Protein AF-A0AAW9QFY0-F1 (afdb_monomer)

Solvent-accessible surface area (backbone atoms only — not comparable to full-atom values): 4406 Å² total; per-residue (Å²): 131,79,77,59,69,60,52,58,50,68,62,25,45,52,43,41,42,77,25,39,90,70,31,65,61,54,21,16,39,76,39,30,39,48,84,39,39,70,62,36,51,53,50,41,41,53,30,33,48,74,74,74,40,87,58,95,46,76,70,40,64,72,61,77,84,72,69,96,67,83,74,77,89,123

Seq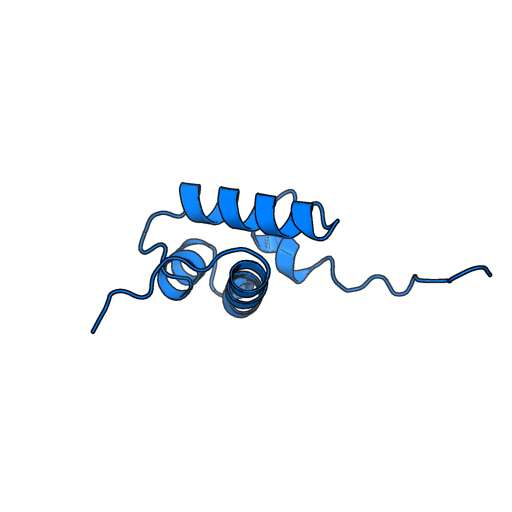uence (74 aa):
MTAPAPLKGIDLIDCARANVSEGIAVAARLCGYAEDTVTFEREVKQACEAIGVDITKFEDIGREYNTPGRNLIE

Nearest PDB structures (foldseek):
  7rgv-assembly1_A  TM=2.980E-01  e=3.595E+00  Caulobacter vibrioides CB15
  7nu1-assembly1_A  TM=2.833E-01  e=9.994E+00  Neisseria gonorrhoeae

pLDDT: mean 81.72, std 16.52, range [35.5, 93.81]

Structure (mmCIF, N/CA/C/O backbone):
data_AF-A0AAW9QFY0-F1
#
_entry.id   AF-A0AAW9QFY0-F1
#
loop_
_atom_site.group_PDB
_atom_site.id
_atom_site.type_symbol
_atom_site.label_atom_id
_atom_site.label_alt_id
_atom_site.label_comp_id
_atom_site.label_asym_id
_atom_site.label_entity_id
_atom_site.label_seq_id
_atom_site.pdbx_PDB_ins_code
_atom_site.Cartn_x
_atom_site.Cartn_y
_atom_site.Cartn_z
_atom_site.occupancy
_atom_site.B_iso_or_equiv
_atom_site.auth_seq_id
_atom_site.auth_comp_id
_atom_site.auth_asym_id
_atom_site.auth_atom_id
_atom_site.pdbx_PDB_model_num
ATOM 1 N N . MET A 1 1 ? 0.449 -12.464 -21.922 1.00 35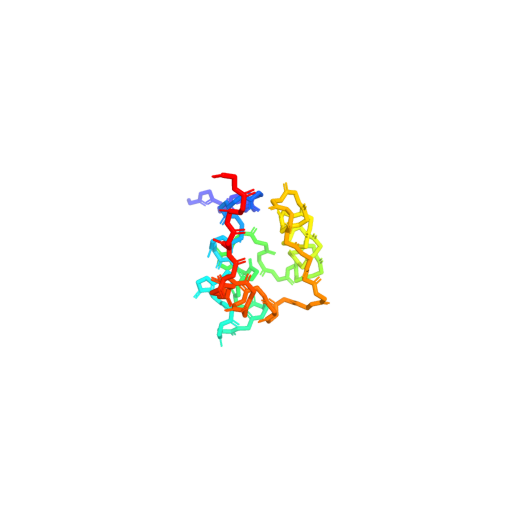.50 1 MET A N 1
ATOM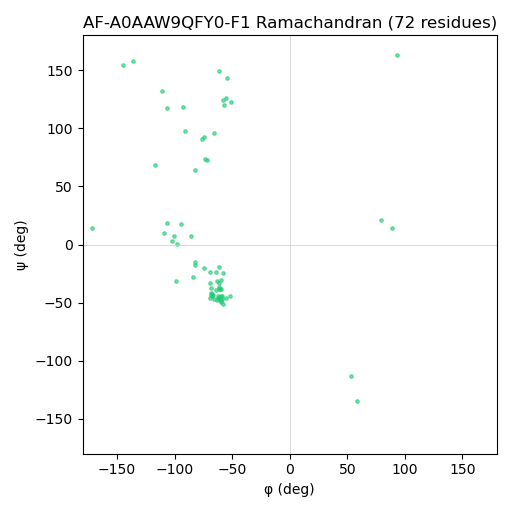 2 C CA . MET A 1 1 ? 0.547 -12.273 -20.463 1.00 35.50 1 MET A CA 1
ATOM 3 C C . MET A 1 1 ? -0.134 -10.956 -20.155 1.00 35.50 1 MET A C 1
ATOM 5 O O . MET A 1 1 ? 0.387 -9.920 -20.540 1.00 35.50 1 MET A O 1
ATOM 9 N N . THR A 1 2 ? -1.346 -11.002 -19.606 1.00 42.34 2 THR A N 1
ATOM 10 C CA . THR A 1 2 ? -2.027 -9.812 -19.080 1.00 42.34 2 THR A CA 1
ATOM 11 C C . THR A 1 2 ? -1.118 -9.225 -18.010 1.00 42.34 2 THR A C 1
ATOM 13 O O . THR A 1 2 ? -0.702 -9.969 -17.122 1.00 42.34 2 THR A O 1
ATOM 16 N N . ALA A 1 3 ? -0.735 -7.952 -18.131 1.00 53.94 3 ALA A N 1
ATOM 17 C CA . ALA A 1 3 ? -0.055 -7.264 -17.039 1.00 53.94 3 ALA A CA 1
ATOM 18 C C . ALA A 1 3 ? -0.908 -7.491 -15.780 1.00 53.94 3 ALA A C 1
ATOM 20 O O . ALA A 1 3 ? -2.115 -7.239 -15.857 1.00 53.94 3 ALA A O 1
ATOM 21 N N . PRO A 1 4 ? -0.358 -8.069 -14.696 1.00 65.88 4 PRO A N 1
ATOM 22 C CA . PRO A 1 4 ? -1.156 -8.346 -13.514 1.00 65.88 4 PRO A CA 1
ATOM 23 C C . PRO A 1 4 ? -1.762 -7.017 -13.075 1.00 65.88 4 PRO A C 1
ATOM 25 O O . PRO A 1 4 ? -1.038 -6.043 -12.872 1.00 65.88 4 PRO A O 1
ATOM 28 N N . ALA A 1 5 ? -3.093 -6.952 -13.051 1.00 78.50 5 ALA A N 1
ATOM 29 C CA . ALA A 1 5 ? -3.782 -5.764 -12.584 1.00 78.50 5 ALA A CA 1
ATOM 30 C C . ALA A 1 5 ? -3.273 -5.436 -11.168 1.00 78.50 5 ALA A C 1
ATOM 32 O O . ALA A 1 5 ? -2.990 -6.369 -10.408 1.00 78.50 5 ALA A O 1
ATOM 33 N N . PRO A 1 6 ? -3.131 -4.148 -10.815 1.00 88.25 6 PRO A N 1
ATOM 34 C CA . PRO A 1 6 ? -2.629 -3.757 -9.506 1.00 88.25 6 PRO A CA 1
ATOM 35 C C . PRO A 1 6 ? -3.480 -4.395 -8.410 1.00 88.25 6 PRO A C 1
ATOM 37 O O . PRO A 1 6 ? -4.706 -4.244 -8.409 1.00 88.25 6 PRO A O 1
ATOM 40 N N . LEU A 1 7 ? -2.825 -5.101 -7.487 1.00 91.62 7 LEU A N 1
ATOM 41 C CA . LEU A 1 7 ? -3.485 -5.712 -6.335 1.00 91.62 7 LEU A CA 1
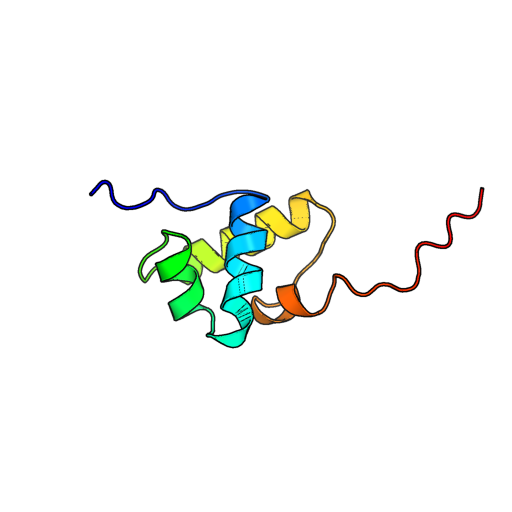ATOM 42 C C . LEU A 1 7 ? -4.135 -4.624 -5.472 1.00 91.62 7 LEU A C 1
ATOM 44 O O . LEU A 1 7 ? -3.652 -3.489 -5.410 1.00 91.62 7 LEU A O 1
ATOM 48 N N . LYS A 1 8 ? -5.236 -4.966 -4.799 1.00 91.75 8 LYS A N 1
ATOM 49 C CA . LYS A 1 8 ? -6.024 -4.049 -3.961 1.00 91.75 8 LYS A CA 1
ATOM 50 C C . LYS A 1 8 ? -6.418 -4.724 -2.651 1.00 91.75 8 LYS A C 1
ATOM 52 O O . LYS A 1 8 ? -6.476 -5.947 -2.581 1.00 91.75 8 LYS A O 1
ATOM 57 N N . GLY A 1 9 ? -6.728 -3.922 -1.632 1.00 90.94 9 GLY A N 1
ATOM 58 C CA . GLY A 1 9 ? -7.231 -4.427 -0.352 1.00 90.94 9 GLY A CA 1
ATOM 59 C C . GLY A 1 9 ? -6.260 -5.403 0.317 1.00 90.94 9 GLY A C 1
ATOM 60 O O . GLY A 1 9 ? -5.061 -5.150 0.365 1.00 90.94 9 GLY A O 1
ATOM 61 N N . ILE A 1 10 ? -6.772 -6.525 0.824 1.00 90.12 10 ILE A N 1
ATOM 62 C CA . ILE A 1 10 ? -5.976 -7.501 1.586 1.00 90.12 10 ILE A CA 1
ATOM 63 C C . ILE A 1 10 ? -4.874 -8.136 0.725 1.00 90.12 10 ILE A C 1
ATOM 65 O O . ILE A 1 10 ? -3.751 -8.273 1.203 1.00 90.12 10 ILE A O 1
ATOM 69 N N . ASP A 1 11 ? -5.144 -8.448 -0.547 1.00 91.62 11 ASP A N 1
ATOM 70 C CA . ASP A 1 11 ? -4.136 -9.007 -1.460 1.00 91.62 11 ASP A CA 1
ATOM 71 C C . ASP A 1 11 ? -2.956 -8.049 -1.680 1.00 91.62 11 ASP A C 1
ATOM 73 O O . ASP A 1 11 ? -1.808 -8.472 -1.824 1.00 91.62 11 ASP A O 1
ATOM 77 N N . LEU A 1 12 ? -3.226 -6.738 -1.669 1.00 92.81 12 LEU A N 1
ATOM 78 C CA . LEU A 1 12 ? -2.181 -5.721 -1.736 1.00 92.81 12 LEU A CA 1
ATOM 79 C C . LEU A 1 12 ? -1.327 -5.710 -0.469 1.00 92.81 12 LEU A C 1
ATOM 81 O O . LEU A 1 12 ? -0.108 -5.640 -0.575 1.00 92.81 12 LEU A O 1
ATOM 85 N N . ILE A 1 13 ? -1.955 -5.789 0.707 1.00 91.50 13 ILE A N 1
ATOM 86 C CA . ILE A 1 13 ? -1.265 -5.814 2.005 1.00 91.50 13 ILE A CA 1
ATOM 87 C C . ILE A 1 13 ? -0.369 -7.050 2.099 1.00 91.50 13 ILE A C 1
ATOM 89 O O . ILE A 1 13 ? 0.789 -6.931 2.491 1.00 91.50 13 ILE A O 1
ATOM 93 N N . ASP A 1 14 ? -0.879 -8.223 1.715 1.00 91.25 14 ASP A N 1
ATOM 94 C CA . ASP A 1 14 ? -0.123 -9.477 1.752 1.00 91.25 14 ASP A CA 1
ATOM 95 C C . ASP A 1 14 ? 1.090 -9.427 0.812 1.00 91.25 14 ASP A C 1
ATOM 97 O O . ASP A 1 14 ? 2.221 -9.664 1.240 1.00 91.25 14 ASP A O 1
ATOM 101 N N . CYS A 1 15 ? 0.885 -8.982 -0.433 1.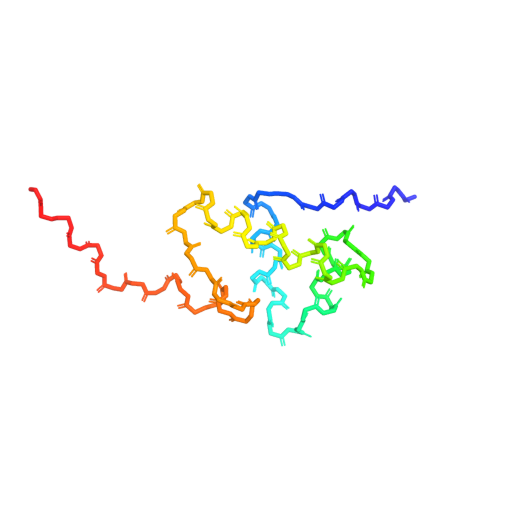00 92.38 15 CYS A N 1
ATOM 102 C CA . CYS A 1 15 ? 1.972 -8.794 -1.391 1.00 92.38 15 CYS A CA 1
ATOM 103 C C . CYS A 1 15 ? 2.997 -7.751 -0.917 1.00 92.38 15 CYS A C 1
ATOM 105 O O . CYS A 1 15 ? 4.206 -7.988 -0.979 1.00 92.38 15 CYS A O 1
ATOM 107 N N . ALA A 1 16 ? 2.537 -6.607 -0.413 1.00 92.50 16 ALA A N 1
ATOM 108 C CA . ALA A 1 16 ? 3.387 -5.560 0.138 1.00 92.50 16 ALA A CA 1
ATOM 109 C C . ALA A 1 16 ? 4.233 -6.084 1.303 1.00 92.50 16 ALA A C 1
ATOM 111 O O . ALA A 1 16 ? 5.437 -5.847 1.347 1.00 92.50 16 ALA A O 1
ATOM 112 N N . ARG A 1 17 ? 3.623 -6.851 2.210 1.00 90.56 17 ARG A N 1
ATOM 113 C CA . ARG A 1 17 ? 4.284 -7.434 3.376 1.00 90.56 17 ARG A CA 1
ATOM 114 C C . ARG A 1 17 ? 5.295 -8.508 2.995 1.00 90.56 17 ARG A C 1
ATOM 116 O O . ARG A 1 17 ? 6.395 -8.504 3.538 1.00 90.56 17 ARG A O 1
ATOM 123 N N . ALA A 1 18 ? 4.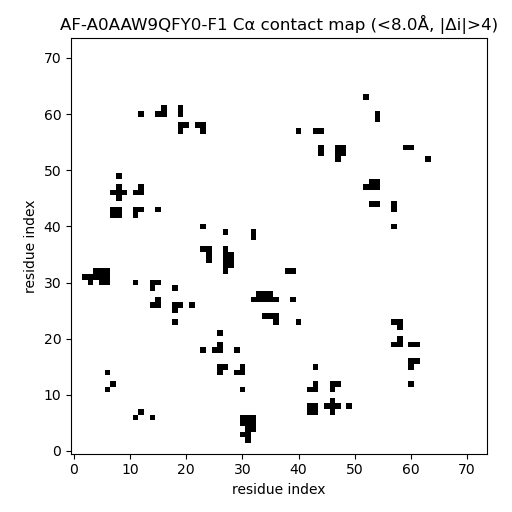959 -9.393 2.060 1.00 91.75 18 ALA A N 1
ATOM 124 C CA . ALA A 1 18 ? 5.875 -10.421 1.571 1.00 91.75 18 ALA A CA 1
ATOM 125 C C . ALA A 1 18 ? 7.145 -9.818 0.945 1.00 91.75 18 ALA A C 1
ATOM 127 O O . ALA A 1 18 ? 8.216 -10.411 1.028 1.00 91.75 18 ALA A O 1
ATOM 128 N N . ASN A 1 19 ? 7.025 -8.620 0.364 1.00 91.56 19 ASN A N 1
ATOM 129 C CA . ASN A 1 19 ? 8.105 -7.929 -0.338 1.00 91.56 19 ASN A CA 1
ATOM 130 C C . ASN A 1 19 ? 8.636 -6.698 0.417 1.00 91.56 19 ASN A C 1
ATOM 132 O O . ASN A 1 19 ? 9.425 -5.934 -0.137 1.00 91.56 19 ASN A O 1
ATOM 136 N N . VAL A 1 20 ? 8.243 -6.491 1.680 1.00 90.69 20 VAL A N 1
ATOM 137 C CA . VAL A 1 20 ? 8.639 -5.300 2.452 1.00 90.69 20 VAL A CA 1
ATOM 138 C C . VAL A 1 20 ? 10.155 -5.210 2.619 1.00 90.69 20 VAL A C 1
ATOM 140 O O . VAL A 1 20 ? 10.730 -4.130 2.509 1.00 90.69 20 VAL A O 1
ATOM 143 N N . SER A 1 21 ? 10.812 -6.356 2.816 1.00 89.38 21 SER A N 1
ATOM 144 C CA . SER A 1 21 ? 12.266 -6.456 2.969 1.00 89.38 21 SER A CA 1
ATOM 145 C C . SER A 1 21 ? 13.039 -6.153 1.683 1.00 89.38 21 SER A C 1
ATOM 147 O O . SER A 1 21 ? 14.190 -5.738 1.767 1.00 89.38 21 SER A O 1
ATOM 149 N N . GLU A 1 22 ? 12.408 -6.306 0.515 1.00 90.62 22 GLU A N 1
ATOM 150 C CA . GLU A 1 22 ? 13.006 -5.990 -0.791 1.00 90.62 22 GLU A CA 1
ATOM 151 C C . GLU A 1 22 ? 12.918 -4.488 -1.120 1.00 90.62 22 GLU A C 1
ATOM 153 O O . GLU A 1 22 ? 13.598 -3.988 -2.018 1.00 90.62 22 GLU A O 1
ATOM 158 N N . GLY A 1 23 ? 12.081 -3.752 -0.383 1.00 91.69 23 GLY A N 1
ATOM 159 C CA . GLY A 1 23 ? 11.862 -2.323 -0.551 1.00 91.69 23 GLY A CA 1
ATOM 160 C C . GLY A 1 23 ? 10.693 -1.973 -1.474 1.00 91.69 23 GLY A C 1
ATOM 161 O O . GLY A 1 23 ? 10.195 -2.773 -2.269 1.00 91.69 23 GLY A O 1
ATOM 162 N N . ILE A 1 24 ? 10.254 -0.718 -1.369 1.00 91.50 24 ILE A N 1
ATOM 163 C CA . ILE A 1 24 ? 8.999 -0.236 -1.961 1.00 91.50 24 ILE A CA 1
ATOM 164 C C . ILE A 1 24 ? 8.945 -0.351 -3.491 1.00 91.50 24 ILE A C 1
ATOM 166 O O . ILE A 1 24 ? 7.899 -0.674 -4.046 1.00 91.50 24 ILE A O 1
ATOM 170 N N . ALA A 1 25 ? 10.064 -0.129 -4.186 1.00 92.12 25 ALA A N 1
ATOM 171 C CA . ALA A 1 25 ? 10.123 -0.201 -5.647 1.00 92.12 25 ALA A CA 1
ATOM 172 C C . ALA A 1 25 ? 9.945 -1.634 -6.166 1.00 92.12 25 ALA A C 1
ATOM 174 O O . ALA A 1 25 ? 9.223 -1.868 -7.136 1.00 92.12 25 ALA A O 1
ATOM 175 N N . VAL A 1 26 ? 10.577 -2.603 -5.497 1.00 92.38 26 VAL A N 1
ATOM 176 C CA . VAL A 1 26 ? 10.458 -4.022 -5.847 1.00 92.38 26 VAL A CA 1
ATOM 177 C C . VAL A 1 26 ? 9.052 -4.515 -5.519 1.00 92.38 26 VAL A C 1
ATOM 179 O O . VAL A 1 26 ? 8.405 -5.124 -6.372 1.00 92.38 26 VAL A O 1
ATOM 182 N N . ALA A 1 27 ? 8.539 -4.173 -4.336 1.00 92.88 27 ALA A N 1
ATOM 183 C CA . ALA A 1 27 ? 7.183 -4.516 -3.928 1.00 92.88 27 ALA A CA 1
ATOM 184 C C . ALA A 1 27 ? 6.125 -3.950 -4.892 1.00 92.88 27 ALA A C 1
ATOM 186 O O . ALA A 1 27 ? 5.279 -4.703 -5.364 1.00 92.88 27 ALA A O 1
ATOM 187 N N . ALA A 1 28 ? 6.213 -2.671 -5.278 1.00 93.38 28 ALA A N 1
ATOM 188 C CA . ALA A 1 28 ? 5.288 -2.055 -6.232 1.00 93.38 28 ALA A CA 1
ATOM 189 C C . ALA A 1 28 ? 5.235 -2.831 -7.558 1.00 93.38 28 ALA A C 1
ATOM 191 O O . ALA A 1 28 ? 4.155 -3.169 -8.051 1.00 93.38 28 ALA A O 1
ATOM 192 N N . ARG A 1 29 ? 6.399 -3.196 -8.106 1.00 92.44 29 ARG A N 1
ATOM 193 C CA . ARG A 1 29 ? 6.480 -3.967 -9.350 1.00 92.44 29 ARG A CA 1
ATOM 194 C C . ARG A 1 29 ? 5.832 -5.341 -9.222 1.00 92.44 29 ARG A C 1
ATOM 196 O O . ARG A 1 29 ? 5.097 -5.749 -10.121 1.00 92.44 29 ARG A O 1
ATOM 203 N N . LEU A 1 30 ? 6.102 -6.042 -8.125 1.00 91.50 30 LEU A N 1
ATOM 204 C CA . LEU A 1 30 ? 5.570 -7.381 -7.870 1.00 91.50 30 LEU A CA 1
ATOM 205 C C . LEU A 1 30 ? 4.061 -7.362 -7.601 1.00 91.50 30 LEU A C 1
ATOM 207 O O . LEU A 1 30 ? 3.358 -8.270 -8.036 1.00 91.50 30 LEU A O 1
ATOM 211 N N . CYS A 1 31 ? 3.552 -6.296 -6.983 1.00 91.75 31 CYS A N 1
ATOM 212 C CA . CYS A 1 31 ? 2.132 -6.129 -6.682 1.00 91.75 31 CYS A CA 1
ATOM 213 C C . CYS A 1 31 ? 1.309 -5.528 -7.840 1.00 91.75 31 CYS A C 1
ATOM 215 O O . CYS A 1 31 ? 0.133 -5.212 -7.657 1.00 91.75 31 CYS A O 1
ATOM 217 N N . GLY A 1 32 ? 1.899 -5.366 -9.032 1.00 91.69 32 GLY A N 1
ATOM 218 C CA . GLY A 1 32 ? 1.198 -4.916 -10.245 1.00 91.69 32 GLY A CA 1
ATOM 219 C C . GLY A 1 32 ? 1.148 -3.397 -10.452 1.00 91.69 32 GLY A C 1
ATOM 220 O O . GLY A 1 32 ? 0.396 -2.924 -11.299 1.00 91.69 32 GLY A O 1
ATOM 221 N N . TYR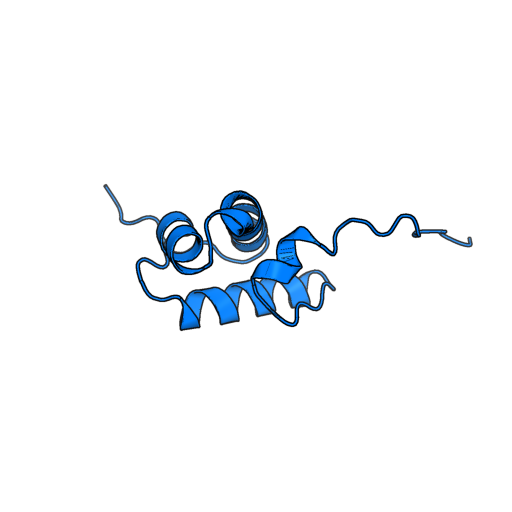 A 1 33 ? 1.955 -2.632 -9.713 1.00 91.56 33 TYR A N 1
ATOM 222 C CA . TYR A 1 33 ? 2.085 -1.172 -9.834 1.00 91.56 33 TYR A CA 1
ATOM 223 C C . TYR A 1 33 ? 3.290 -0.745 -10.683 1.00 91.56 33 TYR A C 1
ATOM 225 O O . TYR A 1 33 ? 3.513 0.444 -10.867 1.00 91.56 33 TYR A O 1
ATOM 233 N N . ALA A 1 34 ? 4.066 -1.690 -11.225 1.00 89.25 34 ALA A N 1
ATOM 234 C CA . ALA A 1 34 ? 5.272 -1.403 -12.007 1.00 89.25 34 ALA A CA 1
ATOM 235 C C . ALA A 1 34 ? 6.247 -0.476 -11.249 1.00 89.25 34 ALA A C 1
ATOM 237 O O . ALA A 1 34 ? 6.813 -0.891 -10.243 1.00 89.25 34 ALA A O 1
ATOM 238 N N . GLU A 1 35 ? 6.451 0.752 -11.723 1.00 88.94 35 GLU A N 1
ATOM 239 C CA . GLU A 1 35 ? 7.351 1.746 -11.116 1.00 88.94 35 GLU A CA 1
ATOM 240 C C . GLU A 1 35 ? 6.589 2.813 -10.306 1.00 88.94 35 GLU A C 1
ATOM 242 O O . GLU A 1 35 ? 7.185 3.740 -9.759 1.00 88.94 35 GLU A O 1
ATOM 247 N N . ASP A 1 36 ? 5.265 2.674 -10.195 1.00 92.44 36 ASP A N 1
ATOM 248 C CA . ASP A 1 36 ? 4.350 3.638 -9.583 1.00 92.44 36 ASP A CA 1
ATOM 249 C C . ASP A 1 36 ? 4.313 3.490 -8.049 1.00 92.44 36 ASP A C 1
ATOM 251 O O . ASP A 1 36 ? 3.303 3.137 -7.433 1.00 92.44 36 ASP A O 1
ATOM 255 N N . THR A 1 37 ? 5.452 3.750 -7.402 1.00 92.44 37 THR A N 1
ATOM 256 C CA . THR A 1 37 ? 5.619 3.614 -5.943 1.00 92.44 37 THR A CA 1
ATOM 257 C C . THR A 1 37 ? 4.728 4.564 -5.147 1.00 92.44 37 THR A C 1
ATOM 259 O O . THR A 1 37 ? 4.269 4.204 -4.068 1.00 92.44 37 THR A O 1
ATOM 262 N N . VAL A 1 38 ? 4.430 5.749 -5.688 1.00 92.75 38 VAL A N 1
ATOM 263 C CA . VAL A 1 38 ? 3.545 6.745 -5.059 1.00 92.75 38 VAL A CA 1
ATOM 264 C C . VAL A 1 38 ? 2.112 6.223 -4.969 1.00 92.75 38 VAL A C 1
ATOM 266 O O . VAL A 1 38 ? 1.469 6.320 -3.923 1.00 92.75 38 VAL A O 1
ATOM 269 N N . THR A 1 39 ? 1.610 5.658 -6.069 1.00 93.31 39 THR A N 1
ATOM 270 C CA . THR A 1 39 ? 0.272 5.063 -6.119 1.00 93.31 39 THR A CA 1
ATOM 271 C C . THR A 1 39 ? 0.219 3.810 -5.248 1.00 93.31 39 THR A C 1
ATOM 273 O O . THR A 1 39 ? -0.725 3.637 -4.483 1.00 93.31 39 THR A O 1
ATOM 276 N N . PHE A 1 40 ? 1.260 2.976 -5.306 1.00 93.75 40 PHE A N 1
ATOM 277 C CA . PHE A 1 40 ? 1.390 1.791 -4.466 1.00 93.75 40 PHE A CA 1
ATOM 278 C C . PHE A 1 40 ? 1.344 2.128 -2.970 1.00 93.75 40 PHE A C 1
ATOM 280 O O . PHE A 1 40 ? 0.530 1.558 -2.253 1.00 93.75 40 PHE A O 1
ATOM 287 N N . GLU A 1 41 ? 2.149 3.085 -2.500 1.00 92.81 41 GLU A N 1
ATOM 288 C CA . GLU A 1 41 ? 2.196 3.461 -1.081 1.00 92.81 41 GLU A CA 1
ATOM 289 C C . GLU A 1 41 ? 0.838 3.948 -0.575 1.00 92.81 41 GLU A C 1
ATOM 291 O O . GLU A 1 41 ? 0.378 3.534 0.490 1.00 92.81 41 GLU A O 1
ATOM 296 N N . ARG A 1 42 ? 0.166 4.792 -1.367 1.00 93.25 42 ARG A N 1
ATOM 297 C CA . ARG A 1 42 ? -1.167 5.299 -1.037 1.00 93.25 42 ARG A CA 1
ATOM 298 C C . ARG A 1 42 ? -2.171 4.161 -0.886 1.00 93.25 42 ARG A C 1
ATOM 300 O O . ARG A 1 42 ? -2.898 4.121 0.100 1.00 93.25 42 ARG A O 1
ATOM 307 N N . GLU A 1 43 ? -2.206 3.248 -1.849 1.00 93.81 43 GLU A N 1
ATOM 308 C CA . GLU A 1 43 ? -3.158 2.138 -1.854 1.00 93.81 43 GLU A CA 1
ATOM 309 C C . GLU A 1 43 ? -2.868 1.141 -0.730 1.00 93.81 43 GLU A C 1
ATOM 311 O O . GLU A 1 43 ? -3.800 0.655 -0.094 1.00 93.81 43 GLU A O 1
ATOM 316 N N . VAL A 1 44 ? -1.589 0.879 -0.434 1.00 92.81 44 VAL A N 1
ATOM 317 C CA . VAL A 1 44 ? -1.173 0.055 0.709 1.00 92.81 44 VAL A CA 1
ATOM 318 C C . VAL A 1 44 ? -1.640 0.697 2.013 1.00 92.81 44 VAL A C 1
ATOM 320 O O . VAL A 1 44 ? -2.249 0.017 2.834 1.00 92.81 44 VAL A O 1
ATOM 323 N N . LYS A 1 45 ? -1.430 2.009 2.188 1.00 91.94 45 LYS A N 1
ATOM 324 C CA . LYS A 1 45 ? -1.895 2.741 3.373 1.00 91.94 45 LYS A CA 1
ATOM 325 C C . LYS A 1 45 ? -3.412 2.652 3.521 1.00 91.94 45 LYS A C 1
ATOM 327 O O . LYS A 1 45 ? -3.893 2.261 4.576 1.00 91.94 45 LYS A O 1
ATOM 332 N N . GLN A 1 46 ? -4.158 2.924 2.451 1.00 92.94 46 GLN A N 1
ATOM 333 C CA . GLN A 1 46 ? -5.620 2.839 2.463 1.00 92.94 46 GLN A CA 1
ATOM 334 C C . GLN A 1 46 ? -6.119 1.423 2.765 1.00 92.94 46 GLN A C 1
ATOM 336 O O . GLN A 1 46 ? -7.104 1.258 3.482 1.00 92.94 46 GLN A O 1
ATOM 341 N N . ALA A 1 47 ? -5.448 0.399 2.235 1.00 92.44 47 ALA A N 1
ATOM 342 C CA . ALA A 1 47 ? -5.782 -0.989 2.514 1.00 92.44 47 ALA A CA 1
ATOM 343 C C . ALA A 1 47 ? -5.514 -1.349 3.986 1.00 92.44 47 ALA A C 1
ATOM 345 O O . ALA A 1 47 ? -6.366 -1.975 4.615 1.00 92.44 47 ALA A O 1
ATOM 346 N N . CYS A 1 48 ? -4.382 -0.916 4.551 1.00 89.94 48 CYS A N 1
ATOM 347 C CA . CYS A 1 48 ? -4.081 -1.068 5.975 1.00 89.94 48 CYS A CA 1
ATOM 348 C C . CYS A 1 48 ? -5.116 -0.341 6.852 1.00 89.94 48 CYS A C 1
ATOM 350 O O . CYS A 1 48 ? -5.683 -0.946 7.762 1.00 89.94 48 CYS A O 1
ATOM 352 N N . GLU A 1 49 ? -5.451 0.911 6.531 1.00 90.12 49 GLU A N 1
ATOM 353 C CA . GLU A 1 49 ? -6.462 1.688 7.263 1.00 90.12 49 GLU A CA 1
ATOM 354 C C . GLU A 1 49 ? -7.833 0.995 7.230 1.00 90.12 49 GLU A C 1
ATOM 356 O O . GLU A 1 49 ? -8.536 0.950 8.240 1.00 90.12 49 GLU A O 1
ATOM 361 N N . ALA A 1 50 ? -8.194 0.377 6.100 1.00 89.19 50 ALA A N 1
ATOM 362 C CA . ALA A 1 50 ? -9.449 -0.357 5.948 1.00 89.19 50 ALA A CA 1
ATOM 363 C C . ALA A 1 50 ? -9.558 -1.592 6.862 1.00 89.19 50 ALA A C 1
ATOM 365 O O . ALA A 1 50 ? -10.671 -2.019 7.172 1.00 89.19 50 ALA A O 1
ATOM 366 N N . ILE A 1 51 ? -8.431 -2.153 7.311 1.00 86.56 51 ILE A N 1
ATOM 367 C CA . ILE A 1 51 ? -8.390 -3.262 8.276 1.00 86.56 51 ILE A CA 1
ATOM 368 C C . ILE A 1 51 ? -8.072 -2.800 9.708 1.00 86.56 51 ILE A C 1
ATOM 370 O O . ILE A 1 51 ? -7.898 -3.637 10.593 1.00 86.56 51 ILE A O 1
ATOM 374 N N . GLY A 1 52 ? -8.023 -1.485 9.951 1.00 86.06 52 GLY A N 1
ATOM 375 C CA . GLY A 1 52 ? -7.738 -0.901 11.263 1.00 86.06 52 GLY A CA 1
ATOM 376 C C . GLY A 1 52 ? -6.256 -0.881 11.641 1.00 86.06 52 GLY A C 1
ATOM 377 O O . GLY A 1 52 ? -5.942 -0.803 12.825 1.00 86.06 52 GLY A O 1
ATOM 378 N N . VAL A 1 53 ? -5.356 -0.965 10.658 1.00 85.88 53 VAL A N 1
ATOM 379 C CA . VAL A 1 53 ? -3.905 -0.847 10.844 1.00 85.88 53 VAL A CA 1
ATOM 380 C C . VAL A 1 53 ? -3.459 0.512 10.309 1.00 85.88 53 VAL A C 1
ATOM 382 O O . VAL A 1 53 ? -3.589 0.783 9.117 1.00 85.88 53 VAL A O 1
ATOM 385 N N . ASP A 1 54 ? -2.921 1.369 11.172 1.00 85.19 54 ASP A N 1
ATOM 386 C CA . ASP A 1 54 ? -2.329 2.637 10.741 1.00 85.19 54 ASP A CA 1
ATOM 387 C C . ASP A 1 54 ? -0.833 2.439 10.503 1.00 85.19 54 ASP A C 1
ATOM 389 O O . ASP A 1 54 ? -0.097 2.073 11.414 1.00 85.19 54 ASP A O 1
ATOM 393 N N . ILE A 1 55 ? -0.385 2.662 9.267 1.00 86.62 55 ILE A N 1
ATOM 394 C CA . ILE A 1 55 ? 1.039 2.647 8.929 1.00 86.62 55 ILE A CA 1
ATOM 395 C C . ILE A 1 55 ? 1.497 4.060 8.582 1.00 86.62 55 ILE A C 1
ATOM 397 O O . ILE A 1 55 ? 0.894 4.759 7.764 1.00 86.62 55 ILE A O 1
ATOM 401 N N . THR A 1 56 ? 2.618 4.479 9.167 1.00 85.38 56 THR A N 1
ATOM 402 C CA . THR A 1 56 ? 3.241 5.770 8.821 1.00 85.38 56 THR A CA 1
ATOM 403 C C . THR A 1 56 ? 4.130 5.654 7.580 1.00 85.38 56 THR A C 1
ATOM 405 O O . THR A 1 56 ? 4.348 6.635 6.871 1.00 85.38 56 THR A O 1
ATOM 408 N N . LYS A 1 57 ? 4.684 4.463 7.326 1.00 85.25 57 LYS A N 1
ATOM 409 C CA . LYS A 1 57 ? 5.610 4.180 6.222 1.00 85.25 57 LYS A CA 1
ATOM 410 C C . LYS A 1 57 ? 5.382 2.773 5.687 1.00 85.25 57 LYS A C 1
ATOM 412 O O . LYS A 1 57 ? 4.981 1.895 6.443 1.00 85.25 57 LYS A O 1
ATOM 417 N N . PHE A 1 58 ? 5.732 2.539 4.423 1.00 85.50 58 PHE A N 1
ATOM 418 C CA . PHE A 1 58 ? 5.663 1.209 3.812 1.00 85.50 58 PHE A CA 1
ATOM 419 C C . PHE A 1 58 ? 6.376 0.127 4.645 1.00 85.50 58 PHE A C 1
ATOM 421 O O . PHE A 1 58 ? 5.810 -0.932 4.881 1.00 85.50 58 PHE A O 1
ATOM 428 N N . GLU A 1 59 ? 7.577 0.407 5.161 1.00 86.56 59 GLU A N 1
ATOM 429 C CA . GLU A 1 59 ? 8.363 -0.539 5.977 1.00 86.56 59 GLU A CA 1
ATOM 430 C C . GLU A 1 59 ? 7.669 -0.959 7.287 1.00 86.56 59 GLU A C 1
ATOM 432 O O . GLU A 1 59 ? 7.997 -1.991 7.876 1.00 86.56 59 GLU A O 1
ATOM 437 N N . ASP A 1 60 ? 6.695 -0.172 7.742 1.00 85.38 60 ASP A N 1
ATOM 438 C CA .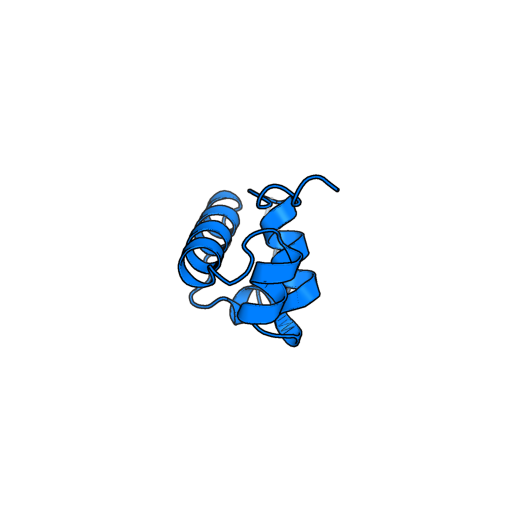 ASP A 1 60 ? 5.957 -0.413 8.978 1.00 85.38 60 ASP A CA 1
ATOM 439 C C . ASP A 1 60 ? 4.948 -1.566 8.844 1.00 85.38 60 ASP A C 1
ATOM 441 O O . ASP A 1 60 ? 4.629 -2.239 9.824 1.00 85.38 60 ASP A O 1
ATOM 445 N N . ILE A 1 61 ? 4.553 -1.907 7.609 1.00 84.88 61 ILE A N 1
ATOM 446 C CA . ILE A 1 61 ? 3.649 -3.030 7.308 1.00 84.88 61 ILE A CA 1
ATOM 447 C C . ILE A 1 61 ? 4.184 -4.383 7.815 1.00 84.88 61 ILE A C 1
ATOM 449 O O . ILE A 1 61 ? 3.422 -5.314 8.071 1.00 84.88 61 ILE A O 1
ATOM 453 N N . GLY A 1 62 ? 5.506 -4.507 7.974 1.00 75.81 62 GLY A N 1
ATOM 454 C CA . GLY A 1 62 ? 6.147 -5.696 8.536 1.00 75.81 62 GLY A CA 1
ATOM 455 C C . GLY A 1 62 ? 6.149 -5.741 10.068 1.00 75.81 62 GLY A C 1
ATOM 456 O O . GLY A 1 62 ? 6.371 -6.812 10.636 1.00 75.81 62 GLY A O 1
ATOM 457 N N . ARG A 1 63 ? 5.919 -4.605 10.741 1.00 68.44 63 ARG A N 1
ATOM 458 C CA . ARG A 1 63 ? 6.113 -4.427 12.190 1.00 68.44 63 ARG A CA 1
ATOM 459 C C . ARG A 1 63 ? 4.827 -4.551 13.015 1.00 68.44 63 ARG A C 1
ATOM 461 O O . ARG A 1 63 ? 4.889 -5.077 14.121 1.00 68.44 63 ARG A O 1
ATOM 468 N N . GLU A 1 64 ? 3.672 -4.178 12.469 1.00 55.94 64 GLU A N 1
ATOM 469 C CA . GLU A 1 64 ? 2.422 -3.967 13.233 1.00 55.94 64 GLU A CA 1
ATOM 470 C C . GLU A 1 64 ? 1.450 -5.171 13.301 1.00 55.94 64 GLU A C 1
ATOM 472 O O . GLU A 1 64 ? 0.290 -5.017 13.664 1.00 55.94 64 GLU A O 1
ATOM 477 N N . TYR A 1 65 ? 1.886 -6.406 13.006 1.00 50.19 65 TYR A N 1
ATOM 478 C CA . TYR A 1 65 ? 1.077 -7.618 13.290 1.00 50.19 65 TYR A CA 1
ATOM 479 C C . TYR A 1 65 ? 1.602 -8.438 14.480 1.00 50.19 65 TYR A C 1
ATOM 481 O O . TYR A 1 65 ? 1.287 -9.619 14.619 1.00 50.19 65 TYR A O 1
ATOM 489 N N . ASN A 1 66 ? 2.428 -7.842 15.343 1.00 49.91 66 ASN A N 1
ATOM 490 C CA . ASN A 1 66 ? 2.836 -8.455 16.607 1.00 49.91 66 ASN A CA 1
ATOM 491 C C . ASN A 1 66 ? 2.349 -7.605 17.780 1.00 49.91 66 ASN A C 1
ATOM 493 O O . ASN A 1 66 ? 3.134 -6.999 18.503 1.00 49.91 66 ASN A O 1
ATOM 497 N N . THR A 1 67 ? 1.030 -7.567 17.973 1.00 45.47 67 THR A N 1
ATOM 498 C CA . THR A 1 67 ? 0.461 -7.228 19.277 1.00 45.47 67 THR A CA 1
ATOM 499 C C . THR A 1 67 ? 0.268 -8.530 20.065 1.00 45.47 67 THR A C 1
ATOM 501 O O . THR A 1 67 ? -0.756 -9.200 19.894 1.00 45.47 67 THR A O 1
ATOM 504 N N . PRO A 1 68 ? 1.181 -8.920 20.976 1.00 47.78 68 PRO A N 1
ATOM 505 C CA . PRO A 1 68 ? 0.841 -9.832 22.059 1.00 47.78 68 PRO A CA 1
ATOM 506 C C . PRO A 1 68 ? -0.034 -9.058 23.057 1.00 47.78 68 PRO A C 1
ATOM 508 O O . PRO A 1 68 ? 0.428 -8.620 24.105 1.00 47.78 68 PRO A O 1
ATOM 511 N N . GLY A 1 69 ? -1.287 -8.783 22.690 1.00 52.72 69 GLY A N 1
ATOM 512 C CA . GLY A 1 69 ? -2.108 -7.846 23.461 1.00 52.72 69 GLY A CA 1
ATOM 513 C C . GLY A 1 69 ? -3.582 -7.737 23.088 1.00 52.72 69 GLY A C 1
ATOM 514 O O . GLY A 1 69 ? -4.246 -6.843 23.602 1.00 52.72 69 GLY A O 1
ATOM 515 N N . ARG A 1 70 ? -4.157 -8.664 22.306 1.00 50.81 70 ARG A N 1
ATOM 516 C CA . ARG A 1 70 ? -5.604 -8.922 22.428 1.00 50.81 70 ARG A CA 1
ATOM 517 C C . ARG A 1 70 ? -5.861 -9.699 23.719 1.00 50.81 70 ARG A C 1
ATOM 519 O O . ARG A 1 70 ? -6.135 -10.892 23.703 1.00 50.81 70 ARG A O 1
ATOM 526 N N . ASN A 1 71 ? -5.752 -9.000 24.847 1.00 49.88 71 ASN A N 1
ATOM 527 C CA . ASN A 1 71 ? -6.520 -9.351 26.030 1.00 49.88 71 ASN A CA 1
ATOM 528 C C . ASN A 1 71 ? -7.955 -8.901 25.729 1.00 49.88 71 ASN A C 1
ATOM 530 O O . ASN A 1 71 ? -8.300 -7.729 25.868 1.00 49.88 71 ASN A O 1
ATOM 534 N N . LEU A 1 72 ? -8.750 -9.824 25.189 1.00 52.12 72 LEU A N 1
ATOM 535 C CA . LEU A 1 72 ? -10.200 -9.707 25.220 1.00 52.12 72 LEU A CA 1
ATOM 536 C C . LEU A 1 72 ? -10.592 -9.820 26.696 1.00 52.12 72 LEU A C 1
ATOM 538 O O . LEU A 1 72 ? -10.644 -10.919 27.237 1.00 52.12 72 LEU A O 1
ATOM 542 N N . ILE A 1 73 ? -10.774 -8.678 27.355 1.00 55.66 73 ILE A N 1
ATOM 543 C CA . ILE A 1 73 ? -11.560 -8.620 28.582 1.00 55.66 73 ILE A CA 1
ATOM 544 C C . ILE A 1 73 ? -13.037 -8.700 28.197 1.00 55.66 73 ILE A C 1
ATOM 546 O O . ILE A 1 73 ? -13.643 -7.664 27.961 1.00 55.66 73 ILE A O 1
ATOM 550 N N . GLU A 1 74 ? -13.589 -9.912 28.133 1.00 49.03 74 GLU A N 1
ATOM 551 C CA . GLU A 1 74 ? -15.007 -10.191 28.425 1.00 49.03 74 GLU A CA 1
ATOM 552 C C . GLU A 1 74 ? -15.136 -11.542 29.137 1.00 49.03 74 GLU A C 1
ATOM 554 O O . GLU A 1 74 ? -14.647 -12.556 28.587 1.00 49.03 74 GLU A O 1
#

Secondary structure (DSSP, 8-state):
-PPPPPP-HHHHHHHHHHTGGG-HHHHHHHTT-TT-HHHHHHHHHHHHHHTT---SSGGGGGTTT--TT-----

Radius of gyration: 13.35 Å; Cα contacts (8 Å, |Δi|>4): 85; 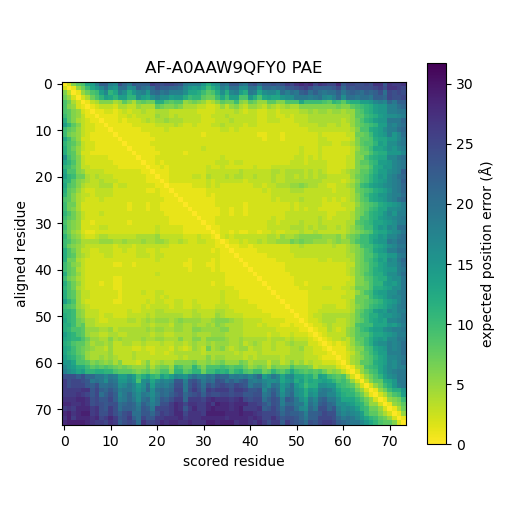chains: 1; bounding box: 28×19×49 Å

Mean predicted aligned error: 7.59 Å

Foldseek 3Di:
DPQPAQDAAPLLLVLLQVCLVVPQQVSCCSRRNNRVSVVSFVRNQVNCVVVVHHDPGSNCSNPPPDDPDPPPPD

Organism: NCBI:txid1427578